Protein AF-A0A358SRH6-F1 (afdb_monomer_lite)

Radius of gyration: 13.27 Å; chains: 1; bounding box: 35×27×30 Å

Foldseek 3Di:
DDPDQLQVVLCCQAPLVNVQVDPDDPQKGWDSVQWDHDQAAQTWTWTWIDHPPDTKIKIWGFHDHDRSPDTAIWMAIPDDVPPHDIDGDD

Sequence (90 aa):
MFDAPRELVYRAFTDPGQLAQWFGPAGCSVPRDSIEIDARPGGHLRFVMTAPDVRSPVDATFTDVVENELLAGEMEAAGVPGVAGRCACT

Structure (mmCIF, N/CA/C/O backbone):
data_AF-A0A358SRH6-F1
#
_entry.id   AF-A0A358SRH6-F1
#
loop_
_atom_site.group_PDB
_atom_site.id
_atom_site.type_symbol
_atom_site.label_atom_id
_atom_site.label_alt_id
_atom_site.label_comp_id
_atom_site.label_asym_id
_atom_site.label_entity_id
_atom_site.label_seq_id
_atom_site.pdbx_PDB_ins_code
_atom_site.Cartn_x
_atom_site.Cartn_y
_atom_site.Cartn_z
_atom_site.occupancy
_atom_site.B_iso_or_equiv
_atom_site.auth_seq_id
_atom_site.auth_comp_id
_atom_site.auth_asym_id
_atom_site.auth_atom_id
_atom_site.pdbx_PDB_model_num
ATOM 1 N N . MET A 1 1 ? -17.756 4.036 -7.259 1.00 72.00 1 MET A N 1
ATOM 2 C CA . MET A 1 1 ? -18.375 3.082 -6.315 1.00 72.00 1 MET A CA 1
ATOM 3 C C . MET A 1 1 ? -18.074 1.686 -6.829 1.00 72.00 1 MET A C 1
ATOM 5 O O . MET A 1 1 ? -18.251 1.474 -8.021 1.00 72.00 1 MET A O 1
ATOM 9 N N . PHE A 1 2 ? -17.549 0.799 -5.985 1.00 86.38 2 PHE A N 1
ATOM 10 C CA . PHE A 1 2 ? -17.217 -0.580 -6.359 1.00 86.38 2 PHE A CA 1
ATOM 11 C C . PHE A 1 2 ? -18.352 -1.521 -5.951 1.00 86.38 2 PHE A C 1
ATOM 13 O O . PHE A 1 2 ? -18.940 -1.327 -4.888 1.00 86.38 2 PHE A O 1
ATOM 20 N N . ASP A 1 3 ? -18.637 -2.532 -6.771 1.00 93.62 3 ASP A N 1
ATOM 21 C CA . ASP A 1 3 ? -19.569 -3.616 -6.436 1.00 93.62 3 ASP A CA 1
ATOM 22 C C . ASP A 1 3 ? -18.827 -4.725 -5.673 1.00 93.62 3 ASP A C 1
ATOM 24 O O . ASP A 1 3 ? -18.541 -5.801 -6.193 1.00 93.62 3 ASP A O 1
ATOM 28 N N . ALA A 1 4 ? -18.384 -4.399 -4.458 1.00 91.69 4 ALA A N 1
ATOM 29 C CA . ALA A 1 4 ? -17.631 -5.306 -3.600 1.00 91.69 4 ALA A CA 1
ATOM 30 C C . ALA A 1 4 ? -17.912 -5.016 -2.115 1.00 91.69 4 ALA A C 1
ATOM 32 O O . ALA A 1 4 ? -18.102 -3.853 -1.742 1.00 91.69 4 ALA A O 1
ATOM 33 N N . PRO A 1 5 ? -17.897 -6.038 -1.237 1.00 95.06 5 PRO A N 1
ATOM 34 C CA . PRO A 1 5 ? -17.967 -5.830 0.206 1.00 95.06 5 PRO A CA 1
ATOM 35 C C . PRO A 1 5 ? -16.795 -4.978 0.710 1.00 95.06 5 PRO A C 1
ATOM 37 O O . PRO A 1 5 ? -15.664 -5.139 0.245 1.00 95.06 5 PRO A O 1
ATOM 40 N N . ARG A 1 6 ? -17.038 -4.123 1.716 1.00 93.69 6 ARG A N 1
ATOM 41 C CA . ARG A 1 6 ? -15.994 -3.262 2.311 1.00 93.69 6 ARG A CA 1
ATOM 42 C C . ARG A 1 6 ? -14.795 -4.062 2.823 1.00 93.69 6 ARG A C 1
ATOM 44 O O . ARG A 1 6 ? -13.668 -3.611 2.666 1.00 93.69 6 ARG A O 1
ATOM 51 N N . GLU A 1 7 ? -15.030 -5.259 3.363 1.00 94.62 7 GLU A N 1
ATOM 52 C CA . GLU A 1 7 ? -13.963 -6.156 3.826 1.00 94.62 7 GLU A CA 1
ATOM 53 C C . GLU A 1 7 ? -12.989 -6.529 2.702 1.00 94.62 7 GLU A C 1
ATOM 55 O O . GLU A 1 7 ? -11.777 -6.540 2.903 1.00 94.62 7 GLU A O 1
ATOM 60 N N . LEU A 1 8 ? -13.499 -6.792 1.497 1.00 94.81 8 LEU A N 1
ATOM 61 C CA . LEU A 1 8 ? -12.652 -7.154 0.363 1.00 94.81 8 LEU A CA 1
ATOM 62 C C . LEU A 1 8 ? -11.808 -5.959 -0.084 1.00 94.81 8 LEU A C 1
ATOM 64 O O . LEU A 1 8 ? -10.612 -6.106 -0.319 1.00 94.81 8 LEU A O 1
ATOM 68 N N . VAL A 1 9 ? -12.413 -4.770 -0.132 1.00 94.81 9 VAL A N 1
ATOM 69 C CA . VAL A 1 9 ? -11.691 -3.530 -0.443 1.00 94.81 9 VAL A CA 1
ATOM 70 C C . VAL A 1 9 ? -10.614 -3.266 0.606 1.00 94.81 9 VAL A C 1
ATOM 72 O O . VAL A 1 9 ? -9.480 -2.985 0.247 1.00 94.81 9 VAL A O 1
ATOM 75 N N . TYR A 1 10 ? -10.925 -3.422 1.891 1.00 95.56 10 TYR A N 1
ATOM 76 C CA . TYR A 1 10 ? -9.962 -3.233 2.974 1.00 95.56 10 TYR A CA 1
ATOM 77 C C . TYR A 1 10 ? -8.790 -4.221 2.893 1.00 95.56 10 TYR A C 1
ATOM 79 O O . TYR A 1 10 ? -7.628 -3.826 3.022 1.00 95.56 10 TYR A O 1
ATOM 87 N N . ARG A 1 11 ? -9.065 -5.500 2.600 1.00 95.38 11 ARG A N 1
ATOM 88 C CA . ARG A 1 11 ? -8.019 -6.509 2.370 1.00 95.38 11 ARG A CA 1
ATOM 89 C C . ARG A 1 11 ? -7.137 -6.183 1.169 1.00 95.38 11 ARG A C 1
ATOM 91 O O . ARG A 1 11 ? -5.948 -6.468 1.229 1.00 95.38 11 ARG A O 1
ATOM 98 N N . ALA A 1 12 ? -7.657 -5.531 0.131 1.00 95.75 12 ALA A N 1
ATOM 99 C CA . ALA A 1 12 ? -6.845 -5.135 -1.020 1.00 95.75 12 ALA A CA 1
ATOM 100 C C . ALA A 1 12 ? -5.701 -4.167 -0.654 1.00 95.75 12 ALA A C 1
ATOM 102 O O . ALA A 1 12 ? -4.692 -4.141 -1.357 1.00 95.75 12 ALA A O 1
ATOM 103 N N . PHE A 1 13 ? -5.843 -3.409 0.443 1.00 94.94 13 PHE A N 1
ATOM 104 C CA . PHE A 1 13 ? -4.820 -2.489 0.956 1.00 94.94 13 PHE A CA 1
ATOM 105 C C . PHE A 1 13 ? -3.998 -3.046 2.124 1.00 94.94 13 PHE A C 1
ATOM 107 O O . PHE A 1 13 ? -2.923 -2.525 2.409 1.00 94.94 13 PHE A O 1
ATOM 114 N N . THR A 1 14 ? -4.499 -4.067 2.821 1.00 95.62 14 THR A N 1
ATOM 115 C CA . THR A 1 14 ? -3.876 -4.603 4.046 1.00 95.62 14 THR A CA 1
ATOM 116 C C . THR A 1 14 ? -3.260 -5.986 3.873 1.00 95.62 14 THR A C 1
ATOM 118 O O . THR A 1 14 ? -2.445 -6.395 4.697 1.00 95.62 14 THR A O 1
ATOM 121 N N . ASP A 1 15 ? -3.588 -6.690 2.788 1.00 96.12 15 ASP A N 1
ATOM 122 C CA . ASP A 1 15 ? -2.917 -7.917 2.382 1.00 96.12 15 ASP A CA 1
ATOM 123 C C . ASP A 1 15 ? -1.794 -7.597 1.379 1.00 96.12 15 ASP A C 1
ATOM 125 O O . ASP A 1 15 ? -2.064 -7.101 0.279 1.00 96.12 15 ASP A O 1
ATOM 129 N N . PRO A 1 16 ? -0.530 -7.917 1.700 1.00 96.44 16 PRO A N 1
ATOM 130 C CA . PRO A 1 16 ? 0.584 -7.653 0.796 1.00 96.44 16 PRO A CA 1
ATOM 131 C C . PRO A 1 16 ? 0.472 -8.370 -0.556 1.00 96.44 16 PRO A C 1
ATOM 133 O O . PRO A 1 16 ? 0.953 -7.867 -1.570 1.00 96.44 16 PRO A O 1
ATOM 136 N N . GLY A 1 17 ? -0.133 -9.561 -0.579 1.00 96.00 17 GLY A N 1
ATOM 137 C CA . GLY A 1 17 ? -0.314 -10.343 -1.798 1.00 96.00 17 GLY A CA 1
ATOM 138 C C . GLY A 1 17 ? -1.332 -9.713 -2.744 1.00 96.00 17 GLY A C 1
ATOM 139 O O . GLY A 1 17 ? -1.145 -9.765 -3.958 1.00 96.00 17 GLY A O 1
ATOM 140 N N . GLN A 1 18 ? -2.384 -9.097 -2.209 1.00 95.94 18 GLN A N 1
ATOM 141 C CA . GLN A 1 18 ? -3.358 -8.340 -2.988 1.00 95.94 18 GLN A CA 1
ATOM 142 C C . GLN A 1 18 ? -2.786 -7.000 -3.437 1.00 95.94 18 GLN A C 1
ATOM 144 O O . GLN A 1 18 ? -2.879 -6.688 -4.621 1.00 95.94 18 GLN A O 1
ATOM 149 N N . LEU A 1 19 ? -2.141 -6.247 -2.542 1.00 95.44 19 LEU A N 1
ATOM 150 C CA . LEU A 1 19 ? -1.567 -4.937 -2.863 1.00 95.44 19 LEU A CA 1
ATOM 151 C C . LEU A 1 19 ? -0.579 -5.025 -4.043 1.00 95.44 19 LEU A C 1
ATOM 153 O O . LEU A 1 19 ? -0.646 -4.230 -4.980 1.00 95.44 19 LEU A O 1
ATOM 157 N N . ALA A 1 20 ? 0.279 -6.052 -4.058 1.00 95.81 20 ALA A N 1
ATOM 158 C CA . ALA A 1 20 ? 1.266 -6.278 -5.119 1.00 95.81 20 ALA A CA 1
ATOM 159 C C . ALA A 1 20 ? 0.669 -6.444 -6.530 1.00 95.81 20 ALA A C 1
ATOM 161 O O . ALA A 1 20 ? 1.376 -6.263 -7.520 1.00 95.81 20 ALA A O 1
ATOM 162 N N . GLN A 1 21 ? -0.606 -6.827 -6.644 1.00 94.38 21 GLN A N 1
ATOM 163 C CA . GLN A 1 21 ? -1.224 -7.133 -7.938 1.00 94.38 21 GLN A CA 1
ATOM 164 C C . GLN A 1 21 ? -1.642 -5.887 -8.715 1.00 94.38 21 GLN A C 1
ATOM 166 O O . GLN A 1 21 ? -1.815 -5.965 -9.930 1.00 94.38 21 GLN A O 1
ATOM 171 N N . TRP A 1 22 ? -1.843 -4.759 -8.034 1.00 92.00 22 TRP A N 1
ATOM 172 C CA . TRP A 1 22 ? -2.496 -3.603 -8.648 1.00 92.00 22 TRP A CA 1
ATOM 173 C C . TRP A 1 22 ? -1.985 -2.244 -8.160 1.00 92.00 22 TRP A C 1
ATOM 175 O O . TRP A 1 22 ? -2.300 -1.233 -8.785 1.00 92.00 22 TRP A O 1
ATOM 185 N N . PHE A 1 23 ? -1.219 -2.186 -7.067 1.00 90.38 23 PHE A N 1
ATOM 186 C CA . PHE A 1 23 ? -0.807 -0.916 -6.479 1.00 90.38 23 PHE A CA 1
ATOM 187 C C . PHE A 1 23 ? 0.345 -0.250 -7.248 1.00 90.38 23 PHE A C 1
ATOM 189 O O . PHE A 1 23 ? 1.320 -0.898 -7.634 1.00 90.38 23 PHE A O 1
ATOM 196 N N . GLY A 1 24 ? 0.241 1.071 -7.416 1.00 86.00 24 GLY A N 1
ATOM 197 C CA . GLY A 1 24 ? 1.183 1.900 -8.169 1.00 86.00 24 GLY A CA 1
ATOM 198 C C . GLY A 1 24 ? 0.614 2.414 -9.503 1.00 86.00 24 GLY A C 1
ATOM 199 O O . GLY A 1 24 ? -0.392 1.910 -10.000 1.00 86.00 24 GLY A O 1
ATOM 200 N N . PRO A 1 25 ? 1.222 3.458 -10.091 1.00 83.75 25 PRO A N 1
ATOM 201 C CA . PRO A 1 25 ? 0.813 3.978 -11.392 1.00 83.75 25 PRO A CA 1
ATOM 202 C C . PRO A 1 25 ? 1.163 2.998 -12.523 1.00 83.75 25 PRO A C 1
ATOM 204 O O . PRO A 1 25 ? 2.046 2.150 -12.389 1.00 83.75 25 PRO A O 1
ATOM 207 N N . ALA A 1 26 ? 0.501 3.143 -13.673 1.00 83.56 26 ALA A N 1
ATOM 208 C CA . ALA A 1 26 ? 0.764 2.309 -14.843 1.00 83.56 26 ALA A CA 1
ATOM 209 C C . ALA A 1 26 ? 2.248 2.361 -15.257 1.00 83.56 26 ALA A C 1
ATOM 211 O O . ALA A 1 26 ? 2.827 3.438 -15.390 1.00 83.56 26 ALA A O 1
ATOM 212 N N . GLY A 1 27 ? 2.853 1.191 -15.477 1.00 83.06 27 GLY A N 1
ATOM 213 C CA . GLY A 1 27 ? 4.282 1.058 -15.794 1.00 83.06 27 GLY A CA 1
ATOM 214 C C . GLY A 1 27 ? 5.196 0.904 -14.572 1.00 83.06 27 GLY A C 1
ATOM 215 O O . GLY A 1 27 ? 6.375 0.594 -14.744 1.00 83.06 27 GLY A O 1
ATOM 216 N N . CYS A 1 28 ? 4.658 1.048 -13.359 1.00 88.56 28 CYS A N 1
ATOM 217 C CA . CYS A 1 28 ? 5.327 0.670 -12.119 1.00 88.56 28 CYS A CA 1
ATOM 218 C C . CYS A 1 28 ? 4.788 -0.668 -11.599 1.00 88.56 28 CYS A C 1
ATOM 220 O O . CYS A 1 28 ? 3.662 -1.067 -11.887 1.00 88.56 28 CYS A O 1
ATOM 222 N N . SER A 1 29 ? 5.596 -1.353 -10.798 1.00 90.94 29 SER A N 1
ATOM 223 C CA . SER A 1 29 ? 5.186 -2.525 -10.027 1.00 90.94 29 SER A CA 1
ATOM 224 C C . SER A 1 29 ? 5.686 -2.422 -8.593 1.00 90.94 29 SER A C 1
ATOM 226 O O . SER A 1 29 ? 6.709 -1.788 -8.322 1.00 90.94 29 SER A O 1
ATOM 228 N N . VAL A 1 30 ? 4.970 -3.063 -7.673 1.00 94.00 30 VAL A N 1
ATOM 229 C CA . VAL A 1 30 ? 5.373 -3.196 -6.274 1.00 94.00 30 VAL A CA 1
ATOM 230 C C . VAL A 1 30 ? 5.586 -4.685 -5.989 1.00 94.00 30 VAL A C 1
ATOM 232 O O . VAL A 1 30 ? 4.613 -5.420 -5.820 1.00 94.00 30 VAL A O 1
ATOM 235 N N . PRO A 1 31 ? 6.838 -5.180 -5.976 1.00 94.38 31 PRO A N 1
ATOM 236 C CA . PRO A 1 31 ? 7.112 -6.590 -5.724 1.00 94.38 31 PRO A CA 1
ATOM 237 C C . PRO A 1 31 ? 6.596 -6.999 -4.347 1.00 94.38 31 PRO A C 1
ATOM 239 O O . PRO A 1 31 ? 6.914 -6.325 -3.363 1.00 94.38 31 PRO A O 1
ATOM 242 N N . ARG A 1 32 ? 5.868 -8.122 -4.255 1.00 94.75 32 ARG A N 1
ATOM 243 C CA . ARG A 1 32 ? 5.283 -8.588 -2.986 1.00 94.75 32 ARG A CA 1
ATOM 244 C C . ARG A 1 32 ? 6.303 -8.613 -1.863 1.00 94.75 32 ARG A C 1
ATOM 246 O O . ARG A 1 32 ? 5.990 -8.174 -0.763 1.00 94.75 32 ARG A O 1
ATOM 253 N N . ASP A 1 33 ? 7.500 -9.133 -2.115 1.00 95.81 33 ASP A N 1
ATOM 254 C CA . ASP A 1 33 ? 8.516 -9.342 -1.074 1.00 95.81 33 ASP A CA 1
ATOM 255 C C . ASP A 1 33 ? 9.062 -8.032 -0.490 1.00 95.81 33 ASP A C 1
ATOM 257 O O . ASP A 1 33 ? 9.705 -8.044 0.554 1.00 95.81 33 ASP A O 1
ATOM 261 N N . SER A 1 34 ? 8.790 -6.897 -1.142 1.00 95.44 34 SER A N 1
ATOM 262 C CA . SER A 1 34 ? 9.117 -5.572 -0.611 1.00 95.44 34 SER A CA 1
ATOM 263 C C . SER A 1 34 ? 8.048 -5.007 0.325 1.00 95.44 34 SER A C 1
ATOM 265 O O . SER A 1 34 ? 8.323 -4.027 1.006 1.00 95.44 34 SER A O 1
ATOM 267 N N . ILE A 1 35 ? 6.845 -5.590 0.337 1.00 97.19 35 ILE A N 1
ATOM 268 C CA . ILE A 1 35 ? 5.678 -5.041 1.025 1.00 97.19 35 ILE A CA 1
ATOM 269 C C . ILE A 1 35 ? 5.620 -5.542 2.469 1.00 97.19 35 ILE A C 1
ATOM 271 O O . ILE A 1 35 ? 5.472 -6.744 2.726 1.00 97.19 35 ILE A O 1
ATOM 275 N N . GLU A 1 36 ? 5.639 -4.598 3.400 1.00 97.25 36 GLU A N 1
ATOM 276 C CA . GLU A 1 36 ? 5.444 -4.797 4.831 1.00 97.25 36 GLU A CA 1
ATOM 277 C C . GLU A 1 36 ? 4.270 -3.930 5.300 1.00 97.25 36 GLU A C 1
ATOM 279 O O . GLU A 1 36 ? 4.217 -2.739 4.991 1.00 97.25 36 GLU A O 1
ATOM 284 N N . ILE A 1 37 ? 3.317 -4.528 6.019 1.00 97.19 37 ILE A N 1
ATOM 285 C CA . ILE A 1 37 ? 2.087 -3.855 6.451 1.00 97.19 37 ILE A CA 1
ATOM 286 C C . ILE A 1 37 ? 1.814 -4.185 7.919 1.00 97.19 37 ILE A C 1
ATOM 288 O O . ILE A 1 37 ? 1.723 -5.355 8.285 1.00 97.19 37 ILE A O 1
ATOM 292 N N . ASP A 1 38 ? 1.628 -3.149 8.729 1.00 97.25 38 ASP A N 1
ATOM 293 C CA . ASP A 1 38 ? 1.127 -3.190 10.102 1.00 97.25 38 ASP A CA 1
ATOM 294 C C . ASP A 1 38 ? -0.074 -2.231 10.199 1.00 97.25 38 ASP A C 1
ATOM 296 O O . ASP A 1 38 ? 0.068 -1.048 10.501 1.00 97.25 38 ASP A O 1
ATOM 300 N N . ALA A 1 39 ? -1.266 -2.723 9.847 1.00 95.25 39 ALA A N 1
ATOM 301 C CA . ALA A 1 39 ? -2.483 -1.920 9.694 1.00 95.25 39 ALA A CA 1
ATOM 302 C C . ALA A 1 39 ? -3.155 -1.604 11.042 1.00 95.25 39 ALA A C 1
ATOM 304 O O . ALA A 1 39 ? -4.233 -2.103 11.364 1.00 95.25 39 ALA A O 1
ATOM 305 N N . ARG A 1 40 ? -2.502 -0.761 11.841 1.00 95.88 40 ARG A N 1
ATOM 306 C CA . ARG A 1 40 ? -3.013 -0.211 13.105 1.00 95.88 40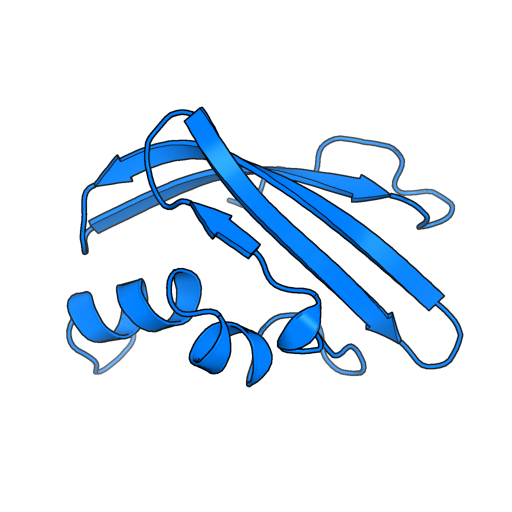 ARG A CA 1
ATOM 307 C C . ARG A 1 40 ? -2.566 1.243 13.263 1.00 95.88 40 ARG A C 1
ATOM 309 O O . ARG A 1 40 ? -1.586 1.627 12.629 1.00 95.88 40 ARG A O 1
ATOM 316 N N . PRO A 1 41 ? -3.209 2.052 14.122 1.00 96.06 41 PRO A N 1
ATOM 317 C CA . PRO A 1 41 ? -2.727 3.402 14.402 1.00 96.06 41 PRO A CA 1
ATOM 318 C C . PRO A 1 41 ? -1.277 3.369 14.912 1.00 96.06 41 PRO A C 1
ATOM 320 O O . PRO A 1 41 ? -0.953 2.617 15.836 1.00 96.06 41 PRO A O 1
ATOM 323 N N . GLY A 1 42 ? -0.402 4.151 14.282 1.00 95.81 42 GLY A N 1
ATOM 324 C CA . GLY A 1 42 ? 1.045 4.164 14.517 1.00 95.81 42 GLY A CA 1
ATOM 325 C C . GLY A 1 42 ? 1.827 3.003 13.885 1.00 95.81 42 GLY A C 1
ATOM 326 O O . GLY A 1 42 ? 3.034 2.914 14.097 1.00 95.81 42 GLY A O 1
ATOM 327 N N . GLY A 1 43 ? 1.164 2.106 13.153 1.00 96.44 43 GLY A N 1
ATOM 328 C CA . GLY A 1 43 ? 1.808 1.092 12.320 1.00 96.44 43 GLY A CA 1
ATOM 329 C C . GLY A 1 43 ? 2.238 1.655 10.963 1.00 96.44 43 GLY A C 1
ATOM 330 O O . GLY A 1 43 ? 2.117 2.855 10.708 1.00 96.44 43 GLY A O 1
ATOM 331 N N . HIS A 1 44 ? 2.735 0.795 10.076 1.00 96.19 44 HIS A N 1
ATOM 332 C CA . HIS A 1 44 ? 3.373 1.215 8.827 1.00 96.19 44 HIS A CA 1
ATOM 333 C C . HIS A 1 44 ? 2.895 0.453 7.593 1.00 96.19 44 HIS A C 1
ATOM 335 O O . HIS A 1 44 ? 2.466 -0.696 7.667 1.00 96.19 44 HIS A O 1
ATOM 341 N N . LEU A 1 45 ? 3.039 1.093 6.438 1.00 96.06 45 LEU A N 1
ATOM 342 C CA . LEU A 1 45 ? 2.982 0.485 5.115 1.00 96.06 45 LEU A CA 1
ATOM 343 C C . LEU A 1 45 ? 4.287 0.836 4.399 1.00 96.06 45 LEU A C 1
ATOM 345 O O . LEU A 1 45 ? 4.511 1.982 4.018 1.00 96.06 45 LEU A O 1
ATOM 349 N N . ARG A 1 46 ? 5.158 -0.156 4.226 1.00 96.00 46 ARG A N 1
ATOM 350 C CA . ARG A 1 46 ? 6.442 -0.004 3.535 1.00 96.00 46 ARG A CA 1
ATOM 351 C C . ARG A 1 46 ? 6.455 -0.845 2.284 1.00 96.00 46 ARG A C 1
ATOM 353 O O . ARG A 1 46 ? 6.022 -1.994 2.312 1.00 96.00 46 ARG A O 1
ATOM 360 N N . PHE A 1 47 ? 6.968 -0.291 1.197 1.00 95.12 47 PHE A N 1
ATOM 361 C CA . PHE A 1 47 ? 7.154 -1.033 -0.043 1.00 95.12 47 PHE A CA 1
ATOM 362 C C . PHE A 1 47 ? 8.183 -0.369 -0.952 1.00 95.12 47 PHE A C 1
ATOM 364 O O . PHE A 1 47 ? 8.560 0.783 -0.758 1.00 95.12 47 PHE A O 1
ATOM 371 N N . VAL A 1 48 ? 8.648 -1.093 -1.971 1.00 94.12 48 VAL A N 1
ATOM 372 C CA . VAL A 1 48 ? 9.524 -0.527 -3.003 1.00 94.12 48 VAL A CA 1
ATOM 373 C C . VAL A 1 48 ? 8.777 -0.480 -4.323 1.00 94.12 48 VAL A C 1
ATOM 375 O O . VAL A 1 48 ? 8.483 -1.513 -4.9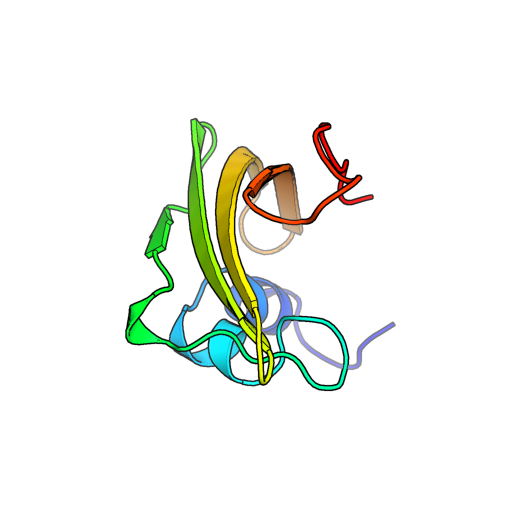24 1.00 94.12 48 VAL A O 1
ATOM 378 N N . MET A 1 49 ? 8.522 0.728 -4.813 1.00 92.19 49 MET A N 1
ATOM 379 C CA . MET A 1 49 ? 8.000 0.927 -6.155 1.00 92.19 49 MET A CA 1
ATOM 380 C C . MET A 1 49 ? 9.131 0.780 -7.175 1.00 92.19 49 MET A C 1
ATOM 382 O O . MET A 1 49 ? 10.193 1.392 -7.045 1.00 92.19 49 MET A O 1
ATOM 386 N N . THR A 1 50 ? 8.909 -0.056 -8.186 1.00 91.00 50 THR A N 1
ATOM 387 C CA . THR A 1 50 ? 9.879 -0.376 -9.238 1.00 91.00 50 THR A CA 1
ATOM 388 C C . THR A 1 50 ? 9.331 0.032 -10.602 1.00 91.00 50 THR A C 1
ATOM 390 O O . THR A 1 50 ? 8.252 -0.405 -10.995 1.00 91.00 50 THR A O 1
ATOM 393 N N . ALA A 1 51 ? 10.103 0.826 -11.334 1.00 88.31 51 ALA A N 1
ATOM 394 C CA . ALA A 1 51 ? 9.938 1.149 -12.750 1.00 88.31 51 ALA A CA 1
ATOM 395 C C . ALA A 1 51 ? 11.213 0.706 -13.509 1.00 88.31 51 ALA A C 1
ATOM 397 O O . ALA A 1 51 ? 12.192 0.355 -12.845 1.00 88.31 51 ALA A O 1
ATOM 398 N N . PRO A 1 52 ? 11.251 0.715 -14.858 1.00 86.06 52 PRO A N 1
ATOM 399 C CA . PRO A 1 52 ? 12.393 0.205 -15.630 1.00 86.06 52 PRO A CA 1
ATOM 400 C C . PRO A 1 52 ? 13.769 0.712 -15.163 1.00 86.06 52 PRO A C 1
ATOM 402 O O . PRO A 1 52 ? 14.693 -0.087 -15.042 1.00 86.06 52 PRO A O 1
ATOM 405 N N . ASP A 1 53 ? 13.872 1.998 -14.809 1.00 85.06 53 ASP A N 1
ATOM 406 C CA . ASP A 1 53 ? 15.139 2.643 -14.427 1.00 85.06 53 ASP A CA 1
ATOM 407 C C . ASP A 1 53 ? 15.152 3.192 -12.990 1.00 85.06 53 ASP A C 1
ATOM 409 O O . ASP A 1 53 ? 16.138 3.785 -12.551 1.00 85.06 53 ASP A O 1
ATOM 413 N N . VAL A 1 54 ? 14.055 3.035 -12.240 1.00 84.81 54 VAL A N 1
ATOM 414 C CA . VAL A 1 54 ? 13.877 3.681 -10.930 1.00 84.81 54 VAL A CA 1
ATOM 415 C C . VAL A 1 54 ? 13.389 2.677 -9.899 1.00 84.81 54 VAL A C 1
ATOM 417 O O . VAL A 1 54 ? 12.436 1.932 -10.122 1.00 84.81 54 VAL A O 1
ATOM 420 N N . ARG A 1 55 ? 14.021 2.702 -8.725 1.00 89.31 55 ARG A N 1
ATOM 421 C CA . ARG A 1 55 ? 13.545 2.024 -7.519 1.00 89.31 55 ARG A CA 1
ATOM 422 C C . ARG A 1 55 ? 13.365 3.069 -6.433 1.00 89.31 55 ARG A C 1
ATOM 424 O O . ARG A 1 55 ? 14.327 3.731 -6.056 1.00 89.31 55 ARG A O 1
ATOM 431 N N . SER A 1 56 ? 12.141 3.209 -5.952 1.00 90.31 56 SER A N 1
ATOM 432 C CA . SER A 1 56 ? 11.769 4.208 -4.958 1.00 90.31 56 SER A CA 1
ATOM 433 C C . SER A 1 56 ? 11.183 3.492 -3.744 1.00 90.31 56 SER A C 1
ATOM 435 O O . SER A 1 56 ? 10.099 2.911 -3.854 1.00 90.31 56 SER A O 1
ATOM 437 N N . PRO A 1 57 ? 11.904 3.440 -2.610 1.00 92.19 57 PRO A N 1
ATOM 438 C CA . PRO A 1 57 ? 11.317 2.973 -1.369 1.00 92.19 57 PRO A CA 1
ATOM 439 C C . PRO A 1 57 ? 10.297 4.000 -0.878 1.00 92.19 57 PRO A C 1
ATOM 441 O O . PRO A 1 57 ? 10.518 5.211 -0.953 1.00 92.19 57 PRO A O 1
ATOM 444 N N . VAL A 1 58 ? 9.187 3.484 -0.378 1.00 92.06 58 VAL A N 1
ATOM 445 C CA . VAL A 1 58 ? 8.087 4.244 0.191 1.00 92.06 58 VAL A CA 1
ATOM 446 C C . VAL A 1 58 ? 7.888 3.774 1.623 1.00 92.06 58 VAL A C 1
ATOM 448 O O . VAL A 1 58 ? 7.822 2.570 1.878 1.00 92.06 58 VAL A O 1
ATOM 451 N N . ASP A 1 59 ? 7.804 4.731 2.538 1.00 94.06 59 ASP A N 1
ATOM 452 C CA . ASP A 1 59 ? 7.470 4.515 3.940 1.00 94.06 59 ASP A CA 1
ATOM 453 C C . ASP A 1 59 ? 6.219 5.333 4.255 1.00 94.06 59 ASP A C 1
ATOM 455 O O . ASP A 1 59 ? 6.160 6.534 3.987 1.00 94.06 59 ASP A O 1
ATOM 459 N N . ALA A 1 60 ? 5.187 4.668 4.755 1.00 93.69 60 ALA A N 1
ATOM 460 C CA . ALA A 1 60 ? 3.977 5.312 5.217 1.00 93.69 60 ALA A CA 1
ATOM 461 C C . ALA A 1 60 ? 3.684 4.908 6.656 1.00 93.69 60 ALA A C 1
ATOM 463 O O . ALA A 1 60 ? 3.861 3.750 7.031 1.00 93.69 60 ALA A O 1
ATOM 464 N N . THR A 1 61 ? 3.179 5.854 7.440 1.00 96.62 61 THR A N 1
ATOM 465 C CA . THR A 1 61 ? 2.702 5.624 8.806 1.00 96.62 61 THR A CA 1
ATOM 466 C C . THR A 1 61 ? 1.192 5.804 8.846 1.00 96.62 61 THR A C 1
ATOM 468 O O . THR A 1 61 ? 0.676 6.836 8.416 1.00 96.62 61 THR A O 1
ATOM 471 N N . PHE A 1 62 ? 0.475 4.817 9.379 1.00 96.50 62 PHE A N 1
ATOM 472 C CA . PHE A 1 62 ? -0.967 4.915 9.587 1.00 96.50 62 PHE A CA 1
ATOM 473 C C . PHE A 1 62 ? -1.263 5.824 10.786 1.00 96.50 62 PHE A C 1
ATOM 475 O O . PHE A 1 62 ? -0.811 5.553 11.898 1.00 96.50 62 PHE A O 1
ATOM 482 N N . THR A 1 63 ? -2.038 6.888 10.587 1.00 96.38 63 THR A N 1
ATOM 483 C CA . THR A 1 63 ? -2.471 7.783 11.672 1.00 96.38 63 THR A CA 1
ATOM 484 C C . THR A 1 63 ? -3.741 7.264 12.334 1.00 96.38 63 THR A C 1
ATOM 486 O O . THR A 1 63 ? -3.815 7.206 13.559 1.00 96.38 63 THR A O 1
ATOM 489 N N . ASP A 1 64 ? -4.701 6.802 11.529 1.00 95.69 64 ASP A N 1
ATOM 490 C CA . ASP A 1 64 ? -6.008 6.332 11.978 1.00 95.69 64 ASP A CA 1
ATOM 491 C C . ASP A 1 64 ? -6.416 5.093 11.185 1.00 95.69 64 A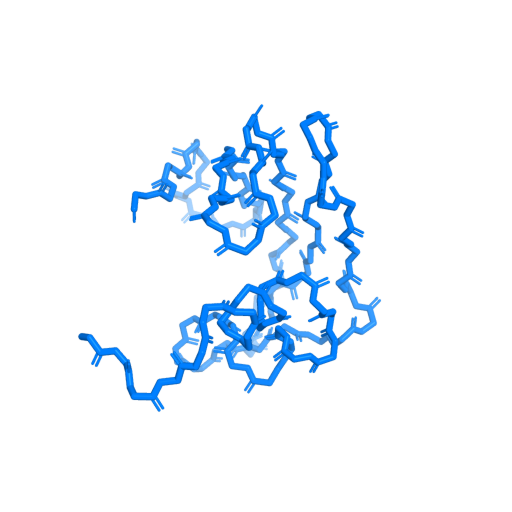SP A C 1
ATOM 493 O O . ASP A 1 64 ? -6.322 5.054 9.956 1.00 95.69 64 ASP A O 1
ATOM 497 N N . VAL A 1 65 ? -6.894 4.073 11.895 1.00 96.25 65 VAL A N 1
ATOM 498 C CA . VAL A 1 65 ? -7.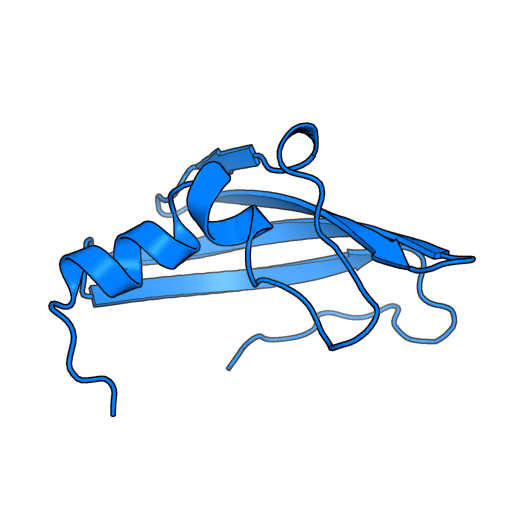342 2.816 11.294 1.00 96.25 65 VAL A CA 1
ATOM 499 C C . VAL A 1 65 ? -8.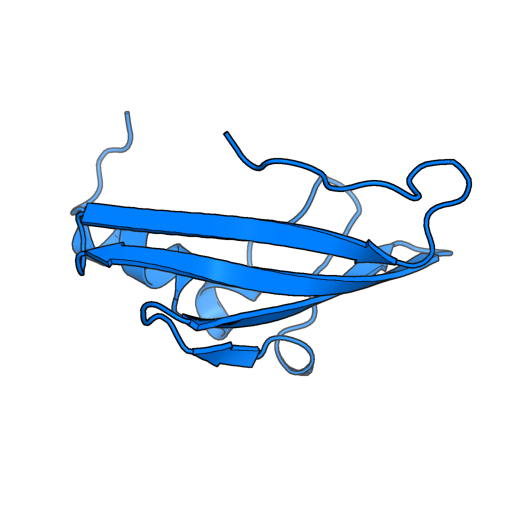638 2.380 11.955 1.00 96.25 65 VAL A C 1
ATOM 501 O O . VAL A 1 65 ? -8.697 2.212 13.173 1.00 96.25 65 VAL A O 1
ATOM 504 N N . VAL A 1 66 ? -9.664 2.167 11.136 1.00 96.00 66 VAL A N 1
ATOM 505 C CA . VAL A 1 66 ? -10.913 1.510 11.526 1.00 96.00 66 VAL A CA 1
ATOM 506 C C . VAL A 1 66 ? -11.096 0.330 10.588 1.00 96.00 66 VAL A C 1
ATOM 508 O O . VAL A 1 66 ? -11.200 0.503 9.371 1.00 96.00 66 VAL A O 1
ATOM 511 N N . GLU A 1 67 ? -11.099 -0.876 11.145 1.00 93.88 67 GLU A N 1
ATOM 512 C CA . GLU A 1 67 ? -11.161 -2.103 10.357 1.00 93.88 67 GLU A CA 1
ATOM 513 C C . GLU A 1 67 ? -12.367 -2.089 9.402 1.00 93.88 67 GLU A C 1
ATOM 515 O O . GLU A 1 67 ? -13.492 -1.784 9.800 1.00 93.88 67 GLU A O 1
ATOM 520 N N . ASN A 1 68 ? -12.129 -2.410 8.126 1.00 94.25 68 ASN A N 1
ATOM 521 C CA . ASN A 1 68 ? -13.139 -2.428 7.059 1.00 94.25 68 ASN A CA 1
ATOM 522 C C . ASN A 1 68 ? -13.819 -1.074 6.767 1.00 94.25 68 ASN A C 1
ATOM 524 O O . ASN A 1 68 ? -14.852 -1.032 6.092 1.00 94.25 68 ASN A O 1
ATOM 528 N N . GLU A 1 69 ? -13.250 0.034 7.244 1.00 94.62 69 GLU A N 1
ATOM 529 C CA . GLU A 1 69 ? -13.859 1.361 7.148 1.00 94.62 69 GLU A CA 1
ATOM 530 C C . GLU A 1 69 ? -12.873 2.468 6.769 1.00 94.62 69 GLU A C 1
ATOM 532 O O . GLU A 1 69 ? -13.175 3.237 5.855 1.00 94.62 69 GLU A O 1
ATOM 537 N N . LEU A 1 70 ? -11.718 2.544 7.435 1.00 94.75 70 LEU A N 1
ATOM 538 C CA . LEU A 1 70 ? -10.764 3.639 7.284 1.00 94.75 70 LEU A CA 1
ATOM 539 C C . LEU A 1 70 ? -9.318 3.149 7.386 1.00 94.75 70 LEU A C 1
ATOM 541 O O . LEU A 1 70 ? -8.952 2.442 8.323 1.00 94.75 70 LEU A O 1
ATOM 545 N N . LEU A 1 71 ? -8.495 3.610 6.449 1.00 94.88 71 LEU A N 1
ATOM 546 C CA . LEU A 1 71 ? -7.038 3.573 6.505 1.00 94.88 71 LEU A CA 1
ATOM 547 C C . LEU A 1 71 ? -6.555 4.982 6.165 1.00 94.88 71 LEU A C 1
ATOM 549 O O . LEU A 1 71 ? -6.629 5.390 5.008 1.00 94.88 71 LEU A O 1
ATOM 553 N N . ALA A 1 72 ? -6.111 5.734 7.166 1.00 95.62 72 ALA A N 1
ATOM 554 C CA . ALA A 1 72 ? -5.521 7.052 6.984 1.00 95.62 72 ALA A CA 1
ATOM 555 C C . ALA A 1 72 ? -4.051 7.007 7.387 1.00 95.62 72 ALA A C 1
ATOM 557 O O . ALA A 1 72 ? -3.674 6.325 8.342 1.00 95.62 72 ALA A O 1
ATOM 558 N N . GLY A 1 73 ? -3.212 7.727 6.655 1.00 93.56 73 GLY A N 1
ATOM 559 C CA . GLY A 1 73 ? -1.790 7.751 6.925 1.00 93.56 73 GLY A CA 1
ATOM 560 C C . GLY A 1 73 ? -1.060 8.810 6.127 1.00 93.56 73 GLY A C 1
ATOM 561 O O . GLY A 1 73 ? -1.586 9.392 5.177 1.00 93.56 73 GLY A O 1
ATOM 562 N N . GLU A 1 74 ? 0.177 9.040 6.529 1.00 92.38 74 GLU A N 1
ATOM 563 C CA . GLU A 1 74 ? 1.108 9.913 5.832 1.00 92.38 74 GLU A CA 1
ATOM 564 C C . GLU A 1 74 ? 2.128 9.048 5.107 1.00 92.38 74 GLU A C 1
ATOM 566 O O . GLU A 1 74 ? 2.608 8.066 5.670 1.00 92.38 74 GLU A O 1
ATOM 571 N N . MET A 1 75 ? 2.442 9.396 3.861 1.00 90.00 75 MET A N 1
ATOM 572 C CA . MET A 1 75 ? 3.331 8.616 3.010 1.00 90.00 75 MET A CA 1
ATOM 573 C C . MET A 1 75 ? 4.478 9.479 2.495 1.00 90.00 75 MET A C 1
ATOM 575 O O . MET A 1 75 ? 4.281 10.586 1.984 1.00 90.00 75 MET A O 1
ATOM 579 N N . GLU A 1 76 ? 5.682 8.931 2.583 1.00 86.56 76 GLU A N 1
ATOM 580 C CA . GLU A 1 76 ? 6.901 9.522 2.059 1.00 86.56 76 GLU A CA 1
ATOM 581 C C . GLU A 1 76 ? 7.557 8.555 1.072 1.00 86.56 76 GLU A C 1
ATOM 583 O O . GLU A 1 76 ? 7.883 7.413 1.393 1.00 86.56 76 GLU A O 1
ATOM 588 N N . ALA A 1 77 ? 7.752 9.022 -0.161 1.00 80.25 77 ALA A N 1
ATOM 589 C CA . ALA A 1 77 ? 8.479 8.293 -1.190 1.00 80.25 77 ALA A CA 1
ATOM 590 C C . ALA A 1 77 ? 9.874 8.903 -1.345 1.00 80.25 77 ALA A C 1
ATOM 592 O O . ALA A 1 77 ? 10.013 10.108 -1.555 1.00 80.25 77 ALA A O 1
ATOM 593 N N . ALA A 1 78 ? 10.916 8.079 -1.262 1.00 72.62 78 ALA A N 1
ATOM 594 C CA . ALA A 1 78 ? 12.292 8.528 -1.432 1.00 72.62 78 ALA A CA 1
ATOM 595 C C . ALA A 1 78 ? 12.819 8.208 -2.839 1.00 72.62 78 ALA A C 1
ATOM 597 O O . ALA A 1 78 ? 12.466 7.197 -3.446 1.00 72.62 78 ALA A O 1
ATOM 598 N N . GLY A 1 79 ? 13.720 9.048 -3.356 1.00 60.75 79 GLY A N 1
ATOM 599 C CA . GLY A 1 79 ? 14.474 8.751 -4.582 1.00 60.75 79 GLY A CA 1
ATOM 600 C C . GLY A 1 79 ? 13.838 9.202 -5.901 1.00 60.75 79 GLY A C 1
ATOM 601 O O . GLY A 1 79 ? 14.361 8.856 -6.957 1.00 60.75 79 GLY A O 1
ATOM 602 N N . VAL A 1 80 ? 12.768 10.001 -5.875 1.00 54.09 80 VAL A N 1
ATOM 603 C CA . VAL A 1 80 ? 12.253 10.690 -7.0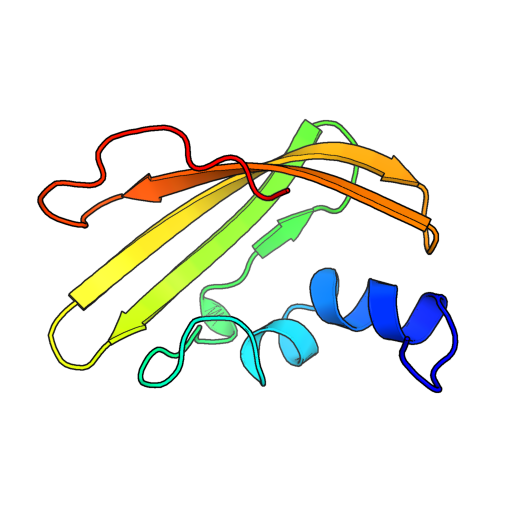70 1.00 54.09 80 VAL A CA 1
ATOM 604 C C . VAL A 1 80 ? 12.912 12.078 -7.160 1.00 54.09 80 VAL A C 1
ATOM 606 O O . VAL A 1 80 ? 12.674 12.912 -6.281 1.00 54.09 80 VAL A O 1
ATOM 609 N N . PRO A 1 81 ? 13.741 12.381 -8.181 1.00 46.66 81 PRO A N 1
ATOM 610 C CA . PRO A 1 81 ? 14.302 13.720 -8.350 1.00 46.66 81 PRO A CA 1
ATOM 611 C C . PRO A 1 81 ? 13.165 14.745 -8.502 1.00 46.66 81 PRO A C 1
ATOM 613 O O . PRO A 1 81 ? 12.408 14.689 -9.466 1.00 46.66 81 PRO A O 1
ATOM 616 N N . GLY A 1 82 ? 13.019 15.662 -7.539 1.00 52.41 82 GLY A N 1
ATOM 617 C CA . GLY A 1 82 ? 11.969 16.694 -7.540 1.00 52.41 82 GLY A CA 1
ATOM 618 C C . GLY A 1 82 ? 10.705 16.385 -6.719 1.00 52.41 82 GLY A C 1
ATOM 619 O O . GLY A 1 82 ? 9.877 17.275 -6.565 1.00 52.41 82 GLY A O 1
ATOM 620 N N . VAL A 1 83 ? 10.577 15.187 -6.134 1.00 49.28 83 VAL A N 1
ATOM 621 C CA . VAL A 1 83 ? 9.549 14.828 -5.130 1.00 49.28 83 VAL A CA 1
ATOM 622 C C . VAL A 1 83 ? 10.262 14.479 -3.820 1.00 49.28 83 VAL A C 1
ATOM 624 O O . VAL A 1 83 ? 10.287 13.354 -3.346 1.00 49.28 83 VAL A O 1
ATOM 627 N N . ALA A 1 84 ? 10.928 15.476 -3.244 1.00 39.31 84 ALA A N 1
ATOM 628 C CA . ALA A 1 84 ? 11.311 15.438 -1.839 1.00 39.31 84 ALA A CA 1
ATOM 629 C C . ALA A 1 84 ? 10.254 16.243 -1.074 1.00 39.31 84 ALA A C 1
ATOM 631 O O . ALA A 1 84 ? 10.339 17.467 -0.993 1.00 39.31 84 ALA A O 1
ATOM 632 N N . GLY A 1 85 ? 9.208 15.569 -0.596 1.00 46.12 85 GLY A N 1
ATOM 633 C CA . GLY A 1 85 ? 8.140 16.201 0.175 1.00 46.12 85 GLY A CA 1
ATOM 634 C C . GLY A 1 85 ? 6.946 15.278 0.398 1.00 46.12 85 GLY A C 1
ATOM 635 O O . GLY A 1 85 ? 6.581 14.522 -0.499 1.00 46.12 85 GLY A O 1
ATOM 636 N N . ARG A 1 86 ? 6.352 15.360 1.599 1.00 39.28 86 ARG A N 1
ATOM 637 C CA . ARG A 1 86 ? 5.138 14.642 2.030 1.00 39.28 86 ARG A CA 1
ATOM 638 C C . ARG A 1 86 ? 4.071 14.665 0.933 1.00 39.28 86 ARG A C 1
ATOM 640 O O . ARG A 1 86 ? 3.495 15.717 0.652 1.00 39.28 86 ARG A O 1
ATOM 647 N N . CYS A 1 87 ? 3.781 13.507 0.347 1.00 42.19 87 CYS A N 1
ATOM 648 C CA . CYS A 1 87 ? 2.606 13.332 -0.495 1.00 42.19 87 CYS A CA 1
ATOM 649 C C . CYS A 1 87 ? 1.463 12.861 0.405 1.00 42.19 87 CYS A C 1
ATOM 651 O O . CYS A 1 87 ? 1.445 11.721 0.861 1.00 42.19 87 CYS A O 1
ATOM 653 N N . ALA A 1 88 ? 0.508 13.751 0.672 1.00 38.31 88 ALA A N 1
ATOM 654 C CA . ALA A 1 88 ? -0.742 13.369 1.312 1.00 38.31 88 ALA A CA 1
ATOM 655 C C . ALA A 1 88 ? -1.564 12.531 0.323 1.00 38.31 88 ALA A C 1
ATOM 657 O O . ALA A 1 88 ? -1.993 13.038 -0.715 1.00 38.31 88 ALA A O 1
ATOM 658 N N . CYS A 1 89 ? -1.781 11.257 0.639 1.00 32.03 89 CYS A N 1
ATOM 659 C CA . CYS A 1 89 ? -2.847 10.486 0.011 1.00 32.03 89 CYS A CA 1
ATOM 660 C C . CYS A 1 89 ? -4.181 11.032 0.541 1.00 32.03 89 CYS A C 1
ATOM 662 O O . CYS A 1 89 ? -4.473 10.896 1.726 1.00 32.03 89 CYS A O 1
ATOM 664 N N . THR A 1 90 ? -4.938 11.711 -0.324 1.00 36.09 90 THR A N 1
ATOM 665 C CA . THR A 1 90 ? -6.364 12.026 -0.119 1.00 36.09 90 THR A CA 1
ATOM 666 C C . THR A 1 90 ? -7.202 10.993 -0.852 1.00 36.09 90 THR A C 1
ATOM 668 O O . THR A 1 90 ? -6.766 10.588 -1.955 1.00 36.09 90 THR A O 1
#

Secondary structure (DSSP, 8-state):
--SS-HHHHHHHHH-HHHHTTT-SSTT-B--GGG-EE--STT-EEEEEEEETTEEEEEEEEEEEEETTTEEEEEEEE-S-TT--S-B---

pLDDT: mean 86.21, std 17.21, range [32.03, 97.25]